Protein AF-A0A837PEJ7-F1 (afdb_monomer)

Sequence (78 aa):
MLNQQREQMHARLMPQATYGVELGQPLGEVVERSDEQIANEISKLTDFRTIEERQPDTPQMAMYRKLMAAKANREEAN

Mean predicted aligned error: 15.08 Å

pLDDT: mean 71.54, std 9.31, range [48.31, 84.62]

Foldseek 3Di:
DVVVVVVVVCVVVVCVLCPPPDPPDDVVVSVVVVVVVVVVVVVVVVVCVCPLVVDPPDPVSVVVVVVVVVVVVVVVVD

Solvent-accessible surface area (backbone atoms only — not comparable to full-atom values): 4726 Å² total; per-residue (Å²): 111,72,64,61,56,50,51,54,50,47,67,62,46,49,60,68,62,48,61,92,64,58,102,79,60,61,67,67,65,48,47,56,57,43,50,54,53,50,50,51,54,48,48,70,69,63,57,54,82,41,56,80,71,66,49,69,97,38,77,66,54,55,50,50,52,53,52,51,53,55,49,53,59,54,62,76,73,107

Organism: NCBI:txid1350466

Radius of gyration: 21.91 Å; Cα contacts (8 Å, |Δi|>4): 10; chains: 1; bounding box: 47×22×57 Å

Secondary structure (DSSP, 8-state):
-HHHHHHHHHHHHHHHHSTT--TTS-HHHHHHHHHHHHHHHHHHHH-GGGHHHHS---HHHHHHHHHHHHHHHHHTT-

Structure (mmCIF, N/CA/C/O backbone):
data_AF-A0A837PEJ7-F1
#
_entry.id   AF-A0A837PEJ7-F1
#
loop_
_atom_site.group_PDB
_atom_site.id
_atom_site.type_symbol
_atom_site.label_atom_id
_atom_site.label_alt_id
_atom_site.label_comp_id
_atom_site.label_asym_id
_atom_site.label_entity_id
_atom_site.label_seq_id
_atom_site.pdbx_PDB_ins_code
_atom_site.Cartn_x
_atom_site.Cartn_y
_atom_site.Cartn_z
_atom_site.occupancy
_atom_site.B_iso_or_equiv
_atom_site.auth_seq_id
_atom_site.auth_comp_id
_atom_site.auth_asym_id
_atom_site.auth_atom_id
_atom_site.pdbx_PDB_model_num
ATOM 1 N N . MET A 1 1 ? 11.690 -14.755 18.702 1.00 61.12 1 MET A N 1
ATOM 2 C CA . MET A 1 1 ? 11.759 -13.521 17.885 1.00 61.12 1 MET A CA 1
ATOM 3 C C . MET A 1 1 ? 10.496 -13.257 17.065 1.00 61.12 1 MET A C 1
ATOM 5 O O . MET A 1 1 ? 10.063 -12.116 17.050 1.00 61.12 1 MET A O 1
ATOM 9 N N . LEU A 1 2 ? 9.845 -14.266 16.465 1.00 71.00 2 LEU A N 1
ATOM 10 C CA . LEU A 1 2 ? 8.615 -14.064 15.674 1.00 71.00 2 LEU A CA 1
ATOM 11 C C . LEU A 1 2 ? 7.455 -13.394 16.450 1.00 71.00 2 LEU A C 1
ATOM 13 O O . LEU A 1 2 ? 6.746 -12.557 15.903 1.00 71.00 2 LEU A O 1
ATOM 17 N N . ASN A 1 3 ? 7.270 -13.737 17.733 1.00 75.44 3 ASN A N 1
ATOM 18 C CA . ASN A 1 3 ? 6.194 -13.166 18.562 1.00 75.44 3 ASN A CA 1
ATOM 19 C C . ASN A 1 3 ? 6.396 -11.674 18.836 1.00 75.44 3 ASN A C 1
ATOM 21 O O . ASN A 1 3 ? 5.451 -10.907 18.734 1.00 75.44 3 ASN A O 1
ATOM 25 N N . GLN A 1 4 ? 7.633 -11.259 19.104 1.00 77.69 4 GLN A N 1
ATOM 26 C CA . GLN A 1 4 ? 7.951 -9.872 19.437 1.00 77.69 4 GLN A CA 1
ATOM 27 C C . GLN A 1 4 ? 7.752 -8.945 18.231 1.00 77.69 4 GLN A C 1
ATOM 29 O O . GLN A 1 4 ? 7.216 -7.851 18.361 1.00 77.69 4 GLN A O 1
ATOM 34 N N . GLN A 1 5 ? 8.111 -9.415 17.034 1.00 75.06 5 GLN A N 1
ATOM 35 C CA . GLN A 1 5 ? 7.876 -8.684 15.790 1.00 75.06 5 GLN A CA 1
ATOM 36 C C . GLN A 1 5 ? 6.378 -8.573 15.467 1.00 75.06 5 GLN A C 1
ATOM 38 O O . GLN A 1 5 ? 5.911 -7.526 15.019 1.00 75.06 5 GLN A O 1
ATOM 43 N N . ARG A 1 6 ? 5.607 -9.632 15.743 1.00 79.56 6 ARG A N 1
ATOM 44 C CA . ARG A 1 6 ? 4.147 -9.629 15.590 1.00 79.56 6 ARG A CA 1
ATOM 45 C C . ARG A 1 6 ? 3.476 -8.650 16.553 1.00 79.56 6 ARG A C 1
ATOM 47 O O . ARG A 1 6 ? 2.598 -7.905 16.141 1.00 79.56 6 ARG A O 1
ATOM 54 N N . GLU A 1 7 ? 3.897 -8.630 17.813 1.00 83.69 7 GLU A N 1
ATOM 55 C CA . GLU A 1 7 ? 3.369 -7.717 18.834 1.00 83.69 7 GLU A CA 1
ATOM 56 C C . GLU A 1 7 ? 3.688 -6.253 18.510 1.00 83.69 7 GLU A C 1
ATOM 58 O O . GLU A 1 7 ? 2.816 -5.395 18.630 1.00 83.69 7 GLU A O 1
ATOM 63 N N . GLN A 1 8 ? 4.895 -5.965 18.014 1.00 80.12 8 GLN A N 1
ATOM 64 C CA . GLN A 1 8 ? 5.273 -4.626 17.546 1.00 80.12 8 GLN A CA 1
ATOM 65 C C . GLN A 1 8 ? 4.441 -4.173 16.340 1.00 80.12 8 GLN A C 1
ATOM 67 O O . GLN A 1 8 ? 3.994 -3.028 16.287 1.00 80.12 8 GLN A O 1
ATOM 72 N N . MET A 1 9 ? 4.206 -5.075 15.384 1.00 80.12 9 MET A N 1
ATOM 73 C CA . MET A 1 9 ? 3.334 -4.812 14.240 1.00 80.12 9 MET A CA 1
ATOM 74 C C . MET A 1 9 ? 1.896 -4.532 14.699 1.00 80.12 9 MET A C 1
ATOM 76 O O . MET A 1 9 ? 1.307 -3.529 14.304 1.00 80.12 9 MET A O 1
ATOM 80 N N . HIS A 1 10 ? 1.360 -5.374 15.584 1.00 79.12 10 HIS A N 1
ATOM 81 C CA . HIS A 1 10 ? 0.020 -5.230 16.145 1.00 79.12 10 HIS A CA 1
ATOM 82 C C . HIS A 1 10 ? -0.153 -3.894 16.879 1.00 79.12 10 HIS A C 1
ATOM 84 O O . HIS A 1 10 ? -1.120 -3.176 16.639 1.00 79.12 10 HIS A O 1
ATOM 90 N N . ALA A 1 11 ? 0.810 -3.517 17.723 1.00 78.94 11 ALA A N 1
ATOM 91 C CA . ALA A 1 11 ? 0.787 -2.253 18.456 1.00 78.94 11 ALA A CA 1
ATOM 92 C C . ALA A 1 11 ? 0.814 -1.021 17.535 1.00 78.94 11 ALA A C 1
ATOM 94 O O . ALA A 1 11 ? 0.246 0.013 17.879 1.00 78.94 11 ALA A O 1
ATOM 95 N N . ARG A 1 12 ? 1.454 -1.124 16.364 1.00 80.56 12 ARG A N 1
ATOM 96 C CA . ARG A 1 12 ? 1.512 -0.039 15.378 1.00 80.56 12 ARG A CA 1
ATOM 97 C C . ARG A 1 12 ? 0.224 0.088 14.563 1.00 80.56 12 ARG A C 1
ATOM 99 O O . ARG A 1 12 ? -0.197 1.208 14.289 1.00 80.56 12 ARG A O 1
ATOM 106 N N . LEU A 1 13 ? -0.366 -1.034 14.152 1.00 77.12 13 LEU A N 1
ATOM 107 C CA . LEU A 1 13 ? -1.494 -1.052 13.215 1.00 77.12 13 LEU A CA 1
ATOM 108 C C . LEU A 1 13 ? -2.852 -0.905 13.905 1.00 77.12 13 LEU A C 1
ATOM 110 O O . LEU A 1 13 ? -3.723 -0.225 13.371 1.00 77.12 13 LEU A O 1
ATOM 114 N N . MET A 1 14 ? -3.027 -1.475 15.103 1.00 77.00 14 MET A N 1
ATOM 115 C CA . MET A 1 14 ? -4.311 -1.417 15.813 1.00 77.00 14 MET A CA 1
ATOM 116 C C . MET A 1 14 ? -4.825 0.012 16.023 1.00 77.00 14 MET A C 1
ATOM 118 O O . MET A 1 14 ? -5.968 0.266 15.660 1.00 77.00 14 MET A O 1
ATOM 122 N N . PRO A 1 15 ? -4.015 0.983 16.491 1.00 77.94 15 PRO A N 1
ATOM 123 C CA . PRO A 1 15 ? -4.489 2.354 16.654 1.00 77.94 15 PRO A CA 1
ATOM 124 C C . PRO A 1 15 ? -4.950 3.005 15.350 1.00 77.94 15 PRO A C 1
ATOM 126 O O . PRO A 1 15 ? -5.831 3.849 15.394 1.00 77.94 15 PRO A O 1
ATOM 129 N N . GLN A 1 16 ? -4.362 2.639 14.207 1.00 71.44 16 GLN A N 1
ATOM 130 C CA . GLN A 1 16 ? -4.721 3.193 12.896 1.00 71.44 16 GLN A CA 1
ATOM 131 C C . GLN A 1 16 ? -6.016 2.571 12.364 1.00 71.44 16 GLN A C 1
ATOM 133 O O . GLN A 1 16 ? -6.868 3.285 11.839 1.00 71.44 16 GLN A O 1
ATOM 138 N N . ALA A 1 17 ? -6.183 1.264 12.574 1.00 68.81 17 ALA A N 1
ATOM 139 C CA . ALA A 1 17 ? -7.381 0.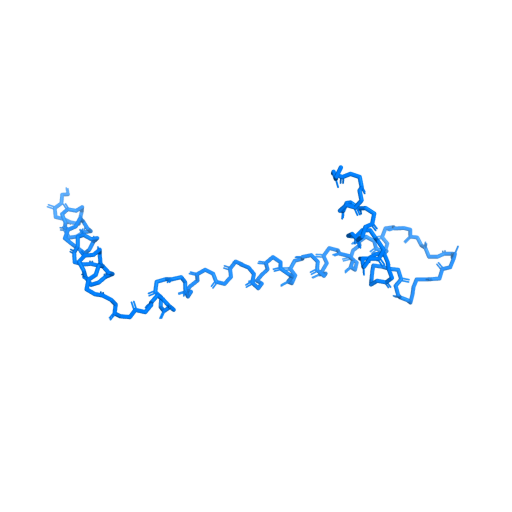523 12.195 1.00 68.81 17 ALA A CA 1
ATOM 140 C C . ALA A 1 17 ? -8.599 0.879 13.066 1.00 68.81 17 ALA A C 1
ATOM 142 O O . ALA A 1 17 ? -9.730 0.830 12.593 1.00 68.81 17 ALA A O 1
ATOM 143 N N . THR A 1 18 ? -8.384 1.252 14.333 1.00 68.06 18 THR A N 1
ATOM 144 C CA . THR A 1 18 ? -9.467 1.564 15.282 1.00 68.06 18 THR A CA 1
ATOM 145 C C . THR A 1 18 ? -9.645 3.060 15.551 1.00 68.06 18 THR A C 1
ATOM 147 O O . THR A 1 18 ? -10.456 3.432 16.401 1.00 68.06 18 THR A O 1
ATOM 150 N N . TYR A 1 19 ? -8.887 3.943 14.887 1.00 68.38 19 TYR A N 1
ATOM 151 C CA . TYR A 1 19 ? -9.011 5.389 15.095 1.00 68.38 19 TYR A CA 1
ATOM 152 C C . TYR A 1 19 ? -10.395 5.881 14.655 1.00 68.38 19 TYR A C 1
ATOM 154 O O . TYR A 1 19 ? -10.783 5.722 13.499 1.00 68.38 19 TYR A O 1
ATOM 162 N N . GLY A 1 20 ? -11.140 6.495 15.578 1.00 69.62 20 GLY A N 1
ATOM 163 C CA . GLY A 1 20 ? -12.493 6.994 15.310 1.00 69.62 20 GLY A CA 1
ATOM 164 C C . GLY A 1 20 ? -13.576 5.910 15.245 1.00 69.62 20 GLY A C 1
ATOM 165 O O . GLY A 1 20 ? -14.672 6.204 14.771 1.00 69.62 20 GLY A O 1
ATOM 166 N N . VAL A 1 21 ? -13.280 4.685 15.704 1.00 71.56 21 VAL A N 1
ATOM 167 C CA . VAL A 1 21 ? -14.273 3.614 15.869 1.00 71.56 21 VAL A CA 1
ATOM 168 C C . VAL A 1 21 ? -14.963 3.756 17.224 1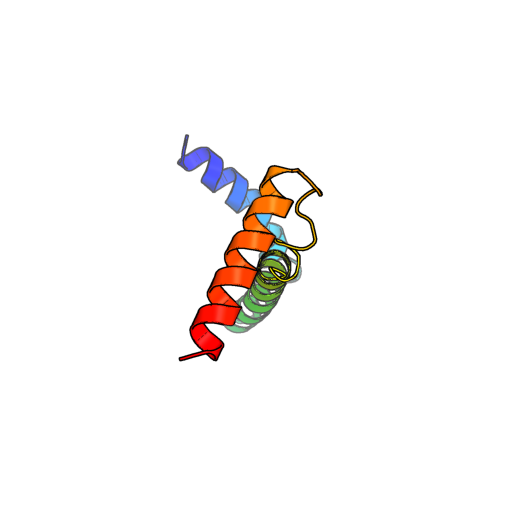.00 71.56 21 VAL A C 1
ATOM 170 O O . VAL A 1 21 ? -14.312 3.748 18.270 1.00 71.56 21 VAL A O 1
ATOM 173 N N . GLU A 1 22 ? -16.287 3.871 17.217 1.00 77.44 22 GLU A N 1
ATOM 174 C CA . GLU A 1 22 ? -17.094 3.912 18.437 1.00 77.44 22 GLU A CA 1
ATOM 175 C C . GLU A 1 22 ? -17.428 2.492 18.917 1.00 77.44 22 GLU A C 1
ATOM 177 O O . GLU A 1 22 ? -17.673 1.594 18.114 1.00 77.44 22 GLU A O 1
ATOM 182 N N . LEU A 1 23 ? -17.510 2.283 20.238 1.00 69.31 23 LEU A N 1
ATOM 183 C CA . LEU A 1 23 ? -17.759 0.970 20.867 1.00 69.31 23 LEU A CA 1
ATOM 184 C C . LEU A 1 23 ? -19.128 0.326 20.526 1.00 69.31 23 LEU A C 1
ATOM 186 O O . LEU A 1 23 ? -19.429 -0.754 21.027 1.00 69.31 23 LEU A O 1
ATOM 190 N N . GLY A 1 24 ? -19.949 0.964 19.686 1.00 72.00 24 GLY A N 1
ATOM 191 C CA . GLY A 1 24 ? -21.228 0.451 19.184 1.00 72.00 24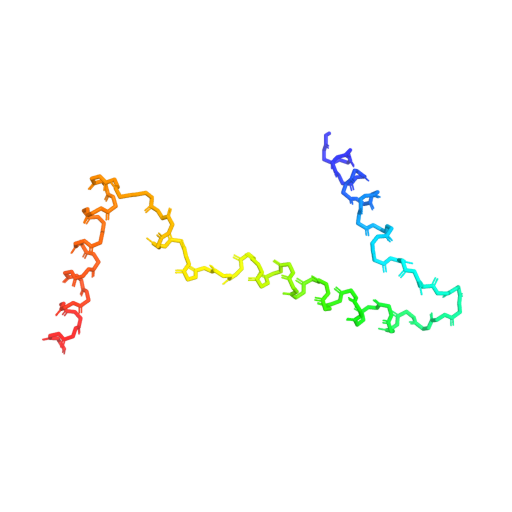 GLY A CA 1
ATOM 192 C C . GLY A 1 24 ? -21.331 0.375 17.657 1.00 72.00 24 GLY A C 1
ATOM 193 O O . GLY A 1 24 ? -22.392 0.013 17.152 1.00 72.00 24 GLY A O 1
ATOM 194 N N . GLN A 1 25 ? -20.269 0.718 16.920 1.00 69.56 25 GLN A N 1
ATOM 195 C CA . GLN A 1 25 ? -20.276 0.631 15.461 1.00 69.56 25 GLN A CA 1
ATOM 196 C C . GLN A 1 25 ? -20.226 -0.831 14.997 1.00 69.56 25 GLN A C 1
ATOM 198 O O . GLN A 1 25 ? -19.463 -1.629 15.556 1.00 69.56 25 GLN A O 1
ATOM 203 N N . PRO A 1 26 ? -21.016 -1.210 13.976 1.00 75.94 26 PRO A N 1
ATOM 204 C CA . PRO A 1 26 ? -20.945 -2.543 13.401 1.00 75.94 26 PRO A CA 1
ATOM 205 C C . PRO A 1 26 ? -19.528 -2.819 12.898 1.00 75.94 26 PRO A C 1
ATOM 207 O O . PRO A 1 26 ? -18.972 -2.041 12.126 1.00 75.94 26 PRO A O 1
ATOM 210 N N . LEU A 1 27 ? -18.956 -3.964 13.281 1.00 71.50 27 LEU A N 1
ATOM 211 C CA . LEU A 1 27 ? -17.613 -4.362 12.839 1.00 71.50 27 LEU A CA 1
ATOM 212 C C . LEU A 1 27 ? -17.478 -4.402 11.307 1.00 71.50 27 LEU A C 1
ATOM 214 O O . LEU A 1 27 ? -16.379 -4.216 10.802 1.00 71.50 27 LEU A O 1
ATOM 218 N N . GLY A 1 28 ? -18.582 -4.586 10.571 1.00 70.25 28 GLY A N 1
ATOM 219 C CA . GLY A 1 28 ? -18.598 -4.499 9.108 1.00 70.25 28 GLY A CA 1
ATOM 220 C C . GLY A 1 28 ? -18.143 -3.136 8.572 1.00 70.25 28 GLY A C 1
ATOM 221 O O . GLY A 1 28 ? -17.312 -3.090 7.675 1.00 70.25 28 GLY A O 1
ATOM 222 N N . GLU A 1 29 ? -18.588 -2.031 9.178 1.00 68.06 29 GLU A N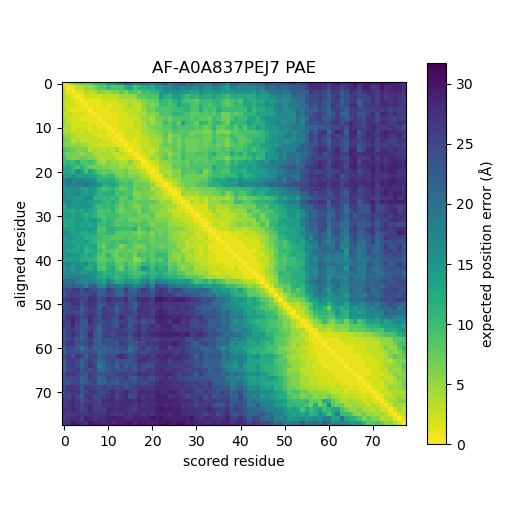 1
ATOM 223 C CA . GLU A 1 29 ? -18.205 -0.669 8.761 1.00 68.06 29 GLU A CA 1
ATOM 224 C C . GLU A 1 29 ? -16.734 -0.356 9.091 1.00 68.06 29 GLU A C 1
ATOM 226 O O . GLU A 1 29 ? -16.070 0.422 8.405 1.00 68.06 29 GLU A O 1
ATOM 231 N N . VAL A 1 30 ? -16.199 -0.984 10.143 1.00 69.56 30 VAL A N 1
ATOM 232 C CA . VAL A 1 30 ? -14.781 -0.883 10.526 1.00 69.56 30 VAL A CA 1
ATOM 233 C C . VAL A 1 30 ? -13.896 -1.644 9.536 1.00 69.56 30 VAL A C 1
ATOM 235 O O . VAL A 1 30 ? -12.822 -1.166 9.172 1.00 69.56 30 VAL A O 1
ATOM 238 N N . VAL A 1 31 ? -14.360 -2.811 9.077 1.00 73.81 31 VAL A N 1
ATOM 239 C CA . VAL A 1 31 ? -13.664 -3.632 8.078 1.00 73.81 31 VAL A CA 1
ATOM 240 C C . VAL A 1 31 ? -13.591 -2.910 6.733 1.00 73.81 31 VAL A C 1
ATOM 242 O O . VAL A 1 31 ? -12.503 -2.824 6.179 1.00 73.81 31 VAL A O 1
ATOM 245 N N . GLU A 1 32 ? -14.677 -2.297 6.255 1.00 72.00 32 GLU A N 1
ATOM 246 C CA . GLU A 1 32 ? -14.670 -1.558 4.979 1.00 72.00 32 GLU A CA 1
ATOM 247 C C . GLU A 1 32 ? -13.637 -0.413 4.961 1.00 72.00 32 GLU A C 1
ATOM 249 O O . GLU A 1 32 ? -12.887 -0.254 3.998 1.00 72.00 32 GLU A O 1
ATOM 254 N N . ARG A 1 33 ? -13.508 0.344 6.061 1.00 69.06 33 ARG A N 1
ATOM 255 C CA . ARG A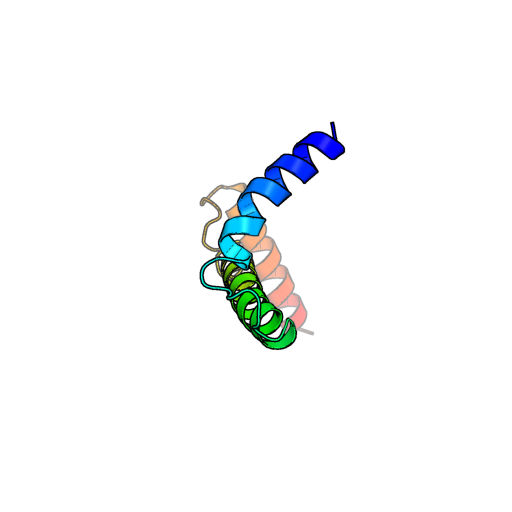 1 33 ? -12.476 1.394 6.192 1.00 69.06 33 ARG A CA 1
ATOM 256 C C . ARG A 1 33 ? -11.059 0.825 6.238 1.00 69.06 33 ARG A C 1
ATOM 258 O O . ARG A 1 33 ? -10.125 1.438 5.720 1.00 69.06 33 ARG A O 1
ATOM 265 N N . SER A 1 34 ? -10.888 -0.329 6.879 1.00 71.50 34 SER A N 1
ATOM 266 C CA . SER A 1 34 ? -9.610 -1.042 6.893 1.00 71.50 34 SER A CA 1
ATOM 267 C C . SER A 1 34 ? -9.235 -1.518 5.489 1.00 71.50 34 SER A C 1
ATOM 269 O O . SER A 1 34 ? -8.072 -1.411 5.102 1.00 71.50 34 SER A O 1
ATOM 271 N N . ASP A 1 35 ? -10.203 -1.994 4.709 1.00 77.06 35 ASP A N 1
ATOM 272 C CA . ASP A 1 35 ? -9.980 -2.461 3.343 1.00 77.06 35 ASP A CA 1
ATOM 273 C C . ASP A 1 35 ? -9.529 -1.319 2.422 1.00 77.06 35 ASP A C 1
ATOM 275 O O . ASP A 1 35 ? -8.611 -1.509 1.625 1.00 77.06 35 ASP A O 1
ATOM 279 N N . GLU A 1 36 ? -10.060 -0.102 2.584 1.00 77.12 36 GLU A N 1
ATOM 280 C CA . GLU A 1 36 ? -9.572 1.087 1.866 1.00 77.12 36 GLU A CA 1
ATOM 281 C C . GLU A 1 36 ? -8.123 1.455 2.231 1.00 77.12 36 GLU A C 1
ATOM 283 O O . GLU A 1 36 ? -7.324 1.830 1.364 1.00 77.12 36 GLU A O 1
ATOM 288 N N . GLN A 1 37 ? -7.748 1.348 3.510 1.00 71.50 37 GLN A N 1
ATOM 289 C CA . GLN A 1 37 ? -6.370 1.596 3.953 1.00 71.50 37 GLN A CA 1
ATOM 290 C C . GLN A 1 37 ? -5.406 0.547 3.388 1.00 71.50 37 GLN A C 1
ATOM 292 O O . GLN A 1 37 ? -4.346 0.901 2.865 1.00 71.50 37 GLN A O 1
ATOM 297 N N . ILE A 1 38 ? -5.802 -0.728 3.425 1.00 78.38 38 ILE A N 1
ATOM 298 C CA . ILE A 1 38 ? -5.043 -1.842 2.852 1.00 78.38 38 ILE A CA 1
ATOM 299 C C . ILE A 1 38 ? -4.912 -1.671 1.335 1.00 78.38 38 ILE A C 1
ATOM 301 O O . ILE A 1 38 ? -3.809 -1.791 0.805 1.00 78.38 38 ILE A O 1
ATOM 305 N N . ALA A 1 39 ? -5.991 -1.323 0.633 1.00 78.31 39 ALA A N 1
ATOM 306 C CA . ALA A 1 39 ? -5.972 -1.080 -0.807 1.00 78.31 39 ALA A CA 1
ATOM 307 C C . ALA A 1 39 ? -5.033 0.077 -1.182 1.00 78.31 39 ALA A C 1
ATOM 309 O O . ALA A 1 39 ? -4.282 -0.032 -2.150 1.00 78.31 39 ALA A O 1
ATOM 310 N N . ASN A 1 40 ? -5.001 1.151 -0.388 1.00 76.50 40 ASN A N 1
ATOM 311 C CA . ASN A 1 40 ? -4.071 2.263 -0.583 1.00 76.50 40 ASN A CA 1
ATOM 312 C C . ASN A 1 40 ? -2.605 1.870 -0.351 1.00 76.50 40 ASN A C 1
ATOM 314 O O . ASN A 1 40 ? -1.729 2.305 -1.101 1.00 76.50 40 ASN A O 1
ATOM 318 N N . GLU A 1 41 ? -2.300 1.072 0.674 1.00 73.44 41 GLU A N 1
ATOM 319 C CA . GLU A 1 41 ? -0.933 0.580 0.891 1.00 73.44 41 GLU A CA 1
ATOM 320 C C . GLU A 1 41 ? -0.498 -0.405 -0.193 1.00 73.44 41 GLU A C 1
ATOM 322 O O . GLU A 1 41 ? 0.618 -0.295 -0.704 1.00 73.44 41 GLU A O 1
ATOM 327 N N . ILE A 1 42 ? -1.395 -1.303 -0.607 1.00 75.56 42 ILE A N 1
ATOM 328 C CA . ILE A 1 42 ? -1.166 -2.189 -1.745 1.00 75.56 42 ILE A CA 1
ATOM 329 C C . ILE A 1 42 ? -0.919 -1.351 -2.995 1.00 75.56 42 ILE A C 1
ATOM 331 O O . ILE A 1 42 ? 0.086 -1.596 -3.639 1.00 75.56 42 ILE A O 1
ATOM 335 N N . SER A 1 43 ? -1.725 -0.323 -3.288 1.00 70.50 43 SER A N 1
ATOM 336 C CA . SER A 1 43 ? -1.528 0.568 -4.442 1.00 70.50 43 SER A CA 1
ATOM 337 C C . SER A 1 43 ? -0.146 1.226 -4.451 1.00 70.50 43 SER A C 1
ATOM 339 O O . SER A 1 43 ? 0.505 1.280 -5.489 1.00 70.50 43 SER A O 1
ATOM 341 N N . LYS A 1 44 ? 0.350 1.682 -3.294 1.00 68.56 44 LYS A N 1
ATOM 342 C CA . LYS A 1 44 ? 1.701 2.265 -3.178 1.00 68.56 44 LYS A CA 1
ATOM 343 C C . LYS A 1 44 ? 2.810 1.245 -3.445 1.00 68.56 44 LYS A C 1
ATOM 345 O O . LYS A 1 44 ? 3.890 1.618 -3.899 1.00 68.56 44 LYS A O 1
ATOM 350 N N . LEU A 1 45 ? 2.565 -0.027 -3.132 1.00 65.62 45 LEU A N 1
ATOM 351 C CA . LEU A 1 45 ? 3.482 -1.138 -3.397 1.00 65.62 45 LEU A CA 1
ATOM 352 C C . LEU A 1 45 ? 3.334 -1.683 -4.826 1.00 65.62 45 LEU A C 1
ATOM 354 O O . LEU A 1 45 ? 4.312 -2.166 -5.391 1.00 65.62 45 LEU A O 1
ATOM 358 N N . THR A 1 46 ? 2.134 -1.591 -5.406 1.00 58.44 46 THR A N 1
ATOM 359 C CA . THR A 1 46 ? 1.779 -2.073 -6.744 1.00 58.44 46 THR A CA 1
ATOM 360 C C . THR A 1 46 ? 1.887 -1.016 -7.837 1.00 58.44 46 THR A C 1
ATOM 362 O O . THR A 1 46 ? 1.697 -1.355 -9.007 1.00 58.44 46 THR A O 1
ATOM 365 N N . ASP A 1 47 ? 2.334 0.203 -7.512 1.00 58.06 47 ASP A N 1
ATOM 366 C CA . ASP A 1 47 ? 2.927 1.190 -8.433 1.00 58.06 47 ASP A CA 1
ATOM 367 C C . ASP A 1 47 ? 4.262 0.680 -9.048 1.00 58.06 47 ASP A C 1
ATOM 369 O O . ASP A 1 47 ? 5.267 1.3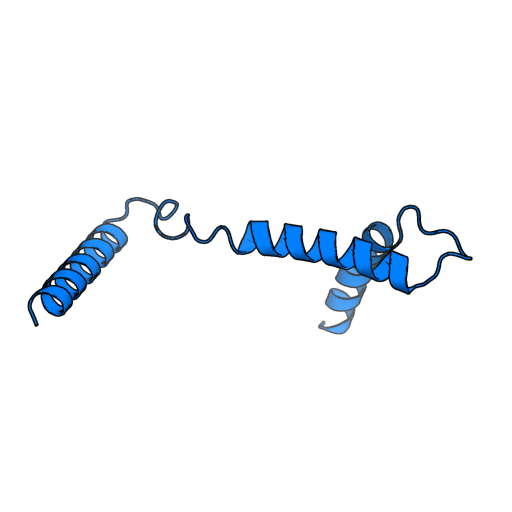84 -9.203 1.00 58.06 47 ASP A O 1
ATOM 373 N N . PHE A 1 48 ? 4.255 -0.588 -9.463 1.00 49.62 48 PHE A N 1
ATOM 374 C CA . PHE A 1 48 ? 5.282 -1.349 -10.160 1.00 49.62 48 PHE A CA 1
ATOM 375 C C . PHE A 1 48 ? 5.691 -0.736 -11.498 1.00 49.62 48 PHE A C 1
ATOM 377 O O . PHE A 1 48 ? 6.734 -1.119 -12.028 1.00 49.62 48 PHE A O 1
ATOM 384 N N . ARG A 1 49 ? 4.943 0.253 -12.020 1.00 51.53 49 ARG A N 1
ATOM 385 C CA . ARG A 1 49 ? 5.346 1.040 -13.201 1.00 51.53 49 ARG A CA 1
ATOM 386 C C . ARG A 1 49 ? 6.738 1.646 -13.064 1.00 51.53 49 ARG A C 1
ATOM 388 O O . ARG A 1 49 ? 7.374 1.931 -14.065 1.00 51.53 49 ARG A O 1
ATOM 395 N N . THR A 1 50 ? 7.252 1.749 -11.844 1.00 52.66 50 THR A N 1
ATOM 396 C CA . THR A 1 50 ? 8.555 2.341 -11.595 1.00 52.66 50 THR A CA 1
ATOM 397 C C . THR A 1 50 ? 9.647 1.371 -11.160 1.00 52.66 50 THR A C 1
ATOM 399 O O . THR A 1 50 ? 10.722 1.847 -10.817 1.00 52.66 50 THR A O 1
ATOM 402 N N . ILE A 1 51 ? 9.468 0.039 -11.192 1.00 52.53 51 ILE A N 1
ATOM 403 C CA . ILE A 1 51 ? 10.643 -0.826 -10.973 1.00 52.53 51 ILE A CA 1
ATOM 404 C C . ILE A 1 51 ? 11.622 -0.650 -12.135 1.0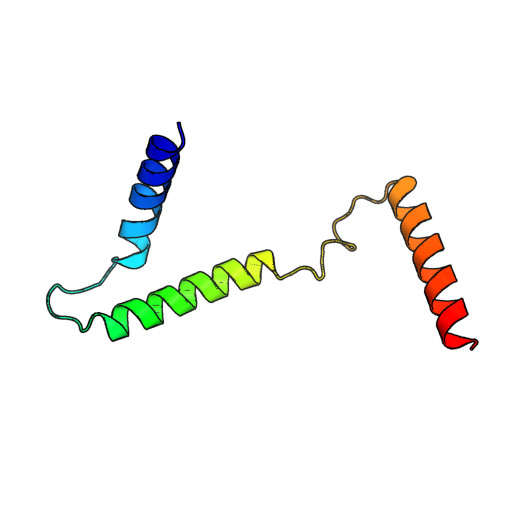0 52.53 51 ILE A C 1
ATOM 406 O O . ILE A 1 51 ? 12.768 -0.343 -11.871 1.00 52.53 51 ILE A O 1
ATOM 410 N N . GLU A 1 52 ? 11.224 -0.718 -13.406 1.00 54.06 52 GLU A N 1
ATOM 411 C CA . GLU A 1 52 ? 12.186 -0.468 -14.498 1.00 54.06 52 GLU A CA 1
ATOM 412 C C . GLU A 1 52 ? 12.618 1.008 -14.630 1.00 54.06 52 GLU A C 1
ATOM 414 O O . GLU A 1 52 ? 13.762 1.265 -15.023 1.00 54.06 52 GLU A O 1
ATOM 419 N N . GLU A 1 53 ? 11.749 1.964 -14.270 1.00 54.62 53 GLU A N 1
ATOM 420 C CA . GLU A 1 53 ? 12.026 3.412 -14.357 1.00 54.62 53 GLU A CA 1
ATOM 421 C C . GLU A 1 53 ? 12.875 3.955 -13.192 1.00 54.62 53 GLU A C 1
ATOM 423 O O . GLU A 1 53 ? 13.614 4.917 -13.380 1.00 54.62 53 GLU A O 1
ATOM 428 N N . ARG A 1 54 ? 12.810 3.358 -11.990 1.00 56.25 54 ARG A N 1
ATOM 429 C CA . ARG A 1 54 ? 13.634 3.757 -10.824 1.00 56.25 54 ARG A CA 1
ATOM 430 C C . ARG A 1 54 ? 14.932 2.976 -10.709 1.00 56.25 54 ARG A C 1
ATOM 432 O O . ARG A 1 54 ? 15.744 3.298 -9.841 1.00 56.25 54 ARG A O 1
ATOM 439 N N . GLN A 1 55 ? 15.130 1.939 -11.521 1.00 63.91 55 GLN A N 1
ATOM 440 C CA . GLN A 1 55 ? 16.402 1.231 -11.510 1.00 63.91 55 GLN A CA 1
ATOM 441 C C . GLN A 1 55 ? 17.484 2.186 -12.013 1.00 63.91 55 GLN A C 1
ATOM 443 O O . GLN A 1 55 ? 17.334 2.749 -13.103 1.00 63.91 55 GLN A O 1
ATOM 448 N N . PRO A 1 56 ? 18.550 2.402 -11.224 1.00 64.38 56 PRO A N 1
ATOM 449 C CA . PRO A 1 56 ? 19.623 3.293 -11.620 1.00 64.38 56 PRO A CA 1
ATOM 450 C C . PRO A 1 56 ? 20.169 2.849 -12.973 1.00 64.38 56 PRO A C 1
ATOM 452 O O . PRO A 1 56 ? 20.212 1.647 -13.270 1.00 64.38 56 PRO A O 1
ATOM 455 N N . ASP A 1 57 ? 20.583 3.824 -13.784 1.00 73.00 57 ASP A N 1
ATOM 456 C CA . ASP A 1 57 ? 21.120 3.582 -15.121 1.00 73.00 57 ASP A CA 1
ATOM 457 C C . ASP A 1 57 ? 22.524 2.975 -15.002 1.00 73.00 57 ASP A C 1
ATOM 459 O O . ASP A 1 57 ? 23.567 3.614 -15.116 1.00 73.00 57 ASP A O 1
ATOM 463 N N . THR A 1 58 ? 22.522 1.701 -14.634 1.00 80.50 58 THR A N 1
ATOM 464 C CA . THR A 1 58 ? 23.694 0.866 -14.445 1.00 80.50 58 THR A CA 1
ATOM 465 C C . THR A 1 58 ? 23.982 0.121 -15.746 1.00 80.50 58 THR A C 1
ATOM 467 O O . THR A 1 58 ? 23.052 -0.225 -16.487 1.00 80.50 58 THR A O 1
ATOM 470 N N . PRO A 1 59 ? 25.253 -0.206 -16.034 1.00 82.62 59 PRO A N 1
ATOM 471 C CA . PRO A 1 59 ? 25.605 -1.017 -17.199 1.00 82.62 59 PRO A CA 1
ATOM 472 C C . PRO A 1 59 ? 24.825 -2.343 -17.280 1.00 82.62 59 PRO A C 1
ATOM 474 O O . PRO A 1 59 ? 24.479 -2.804 -18.368 1.00 82.62 59 PRO A O 1
ATOM 477 N N . GLN A 1 60 ? 24.504 -2.939 -16.128 1.00 80.62 60 GLN A N 1
ATOM 478 C CA . GLN A 1 60 ? 23.740 -4.179 -16.009 1.00 80.62 60 GLN A CA 1
ATOM 479 C C . GLN A 1 60 ? 22.278 -3.998 -16.444 1.00 80.62 60 GLN A C 1
ATOM 481 O O . GLN A 1 60 ? 21.775 -4.801 -17.231 1.00 80.62 60 GLN A O 1
ATOM 486 N N . MET A 1 61 ? 21.609 -2.927 -16.002 1.00 83.62 61 MET A N 1
ATOM 487 C CA . MET A 1 61 ? 20.229 -2.625 -16.408 1.00 83.62 61 MET A CA 1
ATOM 488 C C . MET A 1 61 ? 20.128 -2.253 -17.887 1.00 83.62 61 MET A C 1
ATOM 490 O O . MET A 1 61 ? 19.183 -2.664 -18.559 1.00 83.62 61 MET A O 1
ATOM 494 N N . ALA A 1 62 ? 21.129 -1.558 -18.434 1.00 83.69 62 ALA A N 1
ATOM 495 C CA . ALA A 1 62 ? 21.203 -1.284 -19.867 1.00 83.69 62 ALA A CA 1
ATOM 496 C C . ALA A 1 62 ? 21.297 -2.580 -20.699 1.00 83.69 62 ALA A C 1
ATOM 498 O O . ALA A 1 62 ? 20.634 -2.710 -21.730 1.00 83.69 62 ALA A O 1
ATOM 499 N N . MET A 1 63 ? 22.082 -3.562 -20.243 1.00 83.38 63 MET A N 1
ATOM 500 C CA . MET A 1 63 ? 22.166 -4.882 -20.880 1.00 83.38 63 MET A CA 1
ATOM 501 C C . MET A 1 63 ? 20.861 -5.671 -20.751 1.00 83.38 63 MET A C 1
ATOM 503 O O . MET A 1 63 ? 20.406 -6.257 -21.733 1.00 83.38 63 MET A O 1
ATOM 507 N N . TYR A 1 64 ? 20.228 -5.644 -19.577 1.00 82.25 64 TYR A N 1
ATOM 508 C CA . TYR A 1 64 ? 18.930 -6.279 -19.350 1.00 82.25 64 TYR A CA 1
ATOM 509 C C . TYR A 1 64 ? 17.853 -5.725 -20.298 1.00 82.25 64 TYR A C 1
ATOM 511 O O . TYR A 1 64 ? 17.203 -6.499 -21.002 1.00 82.25 64 TYR A O 1
ATOM 519 N N . ARG A 1 65 ? 17.736 -4.393 -20.421 1.00 83.94 65 ARG A N 1
ATOM 520 C CA . ARG A 1 65 ? 16.786 -3.741 -21.342 1.00 83.94 65 ARG A CA 1
ATOM 521 C C . ARG A 1 65 ? 17.022 -4.152 -22.801 1.00 83.94 65 ARG A C 1
ATOM 523 O O . ARG A 1 65 ? 16.071 -4.474 -23.508 1.00 83.94 65 ARG A O 1
ATOM 530 N N . LYS A 1 66 ? 18.285 -4.218 -23.247 1.00 84.31 66 LYS A N 1
ATOM 531 C CA . LYS A 1 66 ? 18.634 -4.681 -24.607 1.00 84.31 66 LYS A CA 1
ATOM 532 C C . LYS A 1 66 ? 18.214 -6.130 -24.861 1.00 84.31 66 LYS A C 1
ATOM 534 O O . LYS A 1 66 ? 17.714 -6.435 -25.940 1.00 84.31 66 LYS A O 1
ATOM 539 N N . LEU A 1 67 ? 18.404 -7.017 -23.883 1.00 84.62 67 LEU A N 1
ATOM 540 C CA . LEU A 1 67 ? 18.013 -8.425 -23.995 1.00 84.62 67 LEU A CA 1
ATOM 541 C C . LEU A 1 67 ? 16.493 -8.595 -24.066 1.00 84.62 67 LEU A C 1
ATOM 543 O O . LEU A 1 67 ? 16.011 -9.400 -24.861 1.00 84.62 67 LEU A O 1
ATOM 547 N N . MET A 1 68 ? 15.743 -7.831 -23.270 1.00 80.88 68 MET A N 1
ATOM 548 C CA . MET A 1 68 ? 14.279 -7.872 -23.282 1.00 80.88 68 MET A CA 1
ATOM 549 C C . MET A 1 68 ? 13.704 -7.323 -24.592 1.00 80.88 68 MET A C 1
ATOM 551 O O . MET A 1 68 ? 12.856 -7.976 -25.195 1.00 80.88 68 MET A O 1
ATOM 555 N N . ALA A 1 69 ? 14.229 -6.203 -25.100 1.00 81.06 69 ALA A N 1
ATOM 556 C CA . ALA A 1 69 ? 13.824 -5.652 -26.396 1.00 81.06 69 ALA A CA 1
ATOM 557 C C . ALA A 1 69 ? 14.104 -6.622 -27.561 1.00 81.06 69 ALA A C 1
ATOM 559 O O . ALA A 1 69 ? 13.275 -6.799 -28.449 1.00 81.06 69 ALA A O 1
ATOM 560 N N . ALA A 1 70 ? 15.253 -7.306 -27.539 1.00 79.94 70 ALA A N 1
ATOM 561 C CA . ALA A 1 70 ? 15.590 -8.303 -28.555 1.00 79.94 70 ALA A CA 1
ATOM 562 C C . ALA A 1 70 ? 14.670 -9.539 -28.513 1.00 79.94 70 ALA A C 1
ATOM 564 O O . ALA A 1 70 ? 14.401 -10.131 -29.558 1.00 79.94 70 ALA A O 1
ATOM 565 N N . LYS A 1 71 ? 14.187 -9.934 -27.326 1.00 73.81 71 LYS A N 1
ATOM 566 C CA . LYS A 1 71 ? 13.195 -11.010 -27.177 1.00 73.81 71 LYS A CA 1
ATOM 567 C C . LYS A 1 71 ? 11.821 -10.595 -27.698 1.00 73.81 71 LYS A C 1
ATOM 569 O O . LYS A 1 71 ? 11.251 -11.347 -28.478 1.00 73.81 71 LYS A O 1
ATOM 574 N N . ALA A 1 72 ? 11.347 -9.401 -27.342 1.00 71.06 72 ALA A N 1
ATOM 575 C CA . ALA A 1 72 ? 10.054 -8.887 -27.797 1.00 71.06 72 ALA A CA 1
ATOM 576 C C . ALA A 1 72 ? 9.981 -8.814 -29.334 1.00 71.06 72 ALA A C 1
ATOM 578 O O . ALA A 1 72 ? 9.075 -9.372 -29.943 1.00 71.06 72 ALA A O 1
ATOM 579 N N . ASN A 1 73 ? 11.017 -8.267 -29.979 1.00 69.06 73 ASN A N 1
ATOM 580 C CA . ASN A 1 73 ? 11.092 -8.199 -31.445 1.00 69.06 73 ASN A CA 1
ATOM 581 C C . ASN A 1 73 ? 11.113 -9.580 -32.125 1.00 69.06 73 ASN A C 1
ATOM 583 O O . ASN A 1 73 ? 10.748 -9.705 -33.290 1.00 69.06 73 ASN A O 1
ATOM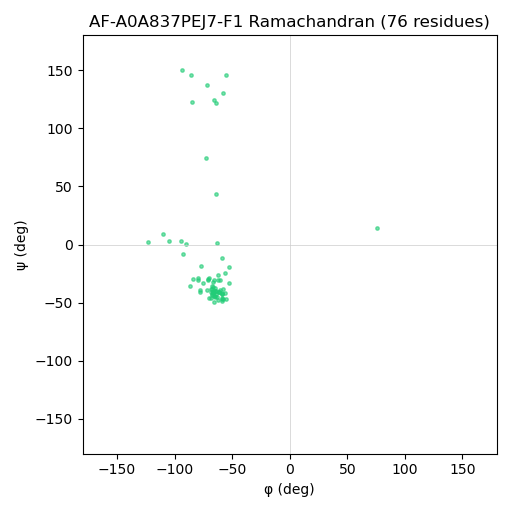 587 N N . ARG A 1 74 ? 11.586 -10.621 -31.429 1.00 68.19 74 ARG A N 1
ATOM 588 C CA . ARG A 1 74 ? 11.593 -11.999 -31.940 1.00 68.19 74 ARG A CA 1
ATOM 589 C C . ARG A 1 74 ? 10.226 -12.669 -31.801 1.00 68.19 74 ARG A C 1
ATOM 591 O O . ARG A 1 74 ? 9.908 -13.532 -32.610 1.00 68.19 74 ARG A O 1
ATOM 598 N N . GLU A 1 75 ? 9.456 -12.299 -30.786 1.00 59.69 75 GLU A N 1
ATOM 599 C CA . GLU A 1 75 ? 8.085 -12.776 -30.585 1.00 59.69 75 GLU A CA 1
ATOM 600 C C . GLU A 1 75 ? 7.103 -12.108 -31.558 1.00 59.69 75 GLU A C 1
ATOM 602 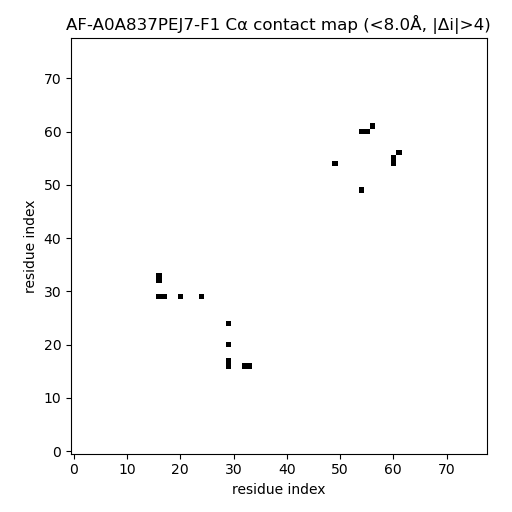O O . GLU A 1 75 ? 6.200 -12.782 -32.030 1.00 59.69 75 GLU A O 1
ATOM 607 N N . GLU A 1 76 ? 7.319 -10.843 -31.935 1.00 58.09 76 GLU A N 1
ATOM 608 C CA . GLU A 1 76 ? 6.506 -10.140 -32.948 1.00 58.09 76 GLU A CA 1
ATOM 609 C C . GLU A 1 76 ? 6.823 -10.539 -34.402 1.00 58.09 76 GLU A C 1
ATOM 611 O O . GLU A 1 76 ? 6.032 -10.280 -35.308 1.00 58.09 76 GLU A O 1
ATOM 616 N N . ALA A 1 77 ? 7.987 -11.147 -34.646 1.00 56.78 77 ALA A N 1
ATOM 617 C CA . ALA A 1 77 ? 8.416 -11.601 -35.972 1.00 56.78 77 ALA A CA 1
ATOM 618 C C . ALA A 1 77 ? 7.989 -13.048 -36.309 1.00 56.78 77 ALA A C 1
ATOM 620 O O . ALA A 1 77 ? 8.328 -13.534 -37.391 1.00 56.78 77 ALA A O 1
ATOM 621 N N . ASN A 1 78 ? 7.285 -13.725 -35.395 1.00 48.31 78 ASN A N 1
ATOM 622 C CA . ASN A 1 78 ? 6.734 -15.079 -35.538 1.00 48.31 78 ASN A CA 1
ATOM 623 C C . ASN A 1 78 ? 5.202 -15.053 -35.558 1.00 48.31 78 ASN A C 1
ATOM 625 O O . ASN A 1 78 ? 4.630 -16.031 -36.090 1.00 48.31 78 ASN A O 1
#